Protein AF-A0AAD4ESF0-F1 (afdb_monomer_lite)

Structure (mmCIF, N/CA/C/O backbone):
data_AF-A0AAD4ESF0-F1
#
_entry.id   AF-A0AAD4ESF0-F1
#
loop_
_atom_site.group_PDB
_atom_site.id
_atom_site.type_symbol
_atom_site.label_atom_id
_atom_site.label_alt_id
_atom_site.label_comp_id
_atom_site.label_asym_id
_atom_site.label_entity_id
_atom_site.label_seq_id
_atom_site.pdbx_PDB_ins_code
_atom_site.Cartn_x
_atom_site.Cartn_y
_atom_site.Cartn_z
_atom_site.occupancy
_atom_site.B_iso_or_equiv
_atom_site.auth_seq_id
_atom_site.auth_comp_id
_atom_site.auth_asym_id
_atom_site.auth_atom_id
_atom_site.pdbx_PDB_model_num
ATOM 1 N N . MET A 1 1 ? 0.550 -9.140 3.419 1.00 84.38 1 MET A N 1
ATOM 2 C CA . MET A 1 1 ? -0.465 -8.413 2.627 1.00 84.38 1 MET A CA 1
ATOM 3 C C . MET A 1 1 ? -1.777 -9.150 2.789 1.00 84.38 1 MET A C 1
ATOM 5 O O . MET A 1 1 ? -1.740 -10.376 2.778 1.00 84.38 1 MET A O 1
ATOM 9 N N . SER A 1 2 ? -2.885 -8.437 2.965 1.00 90.00 2 SER A N 1
ATOM 10 C CA . SER A 1 2 ? -4.184 -9.029 3.293 1.00 90.00 2 SER A CA 1
ATOM 11 C C . SER A 1 2 ? -5.197 -8.819 2.170 1.00 90.00 2 SER A C 1
ATOM 13 O O . SER A 1 2 ? -5.472 -7.685 1.762 1.00 90.00 2 SER A O 1
ATOM 15 N N . ARG A 1 3 ? -5.773 -9.931 1.700 1.00 93.56 3 ARG A N 1
ATOM 16 C CA . ARG A 1 3 ? -6.837 -9.976 0.690 1.00 93.56 3 ARG A CA 1
ATOM 17 C C . ARG A 1 3 ? -8.184 -9.673 1.344 1.00 93.56 3 ARG A C 1
ATOM 19 O O . ARG A 1 3 ? -8.584 -10.379 2.260 1.00 93.56 3 ARG A O 1
ATOM 26 N N . TRP A 1 4 ? -8.904 -8.668 0.846 1.00 95.06 4 TRP A N 1
ATOM 27 C CA . 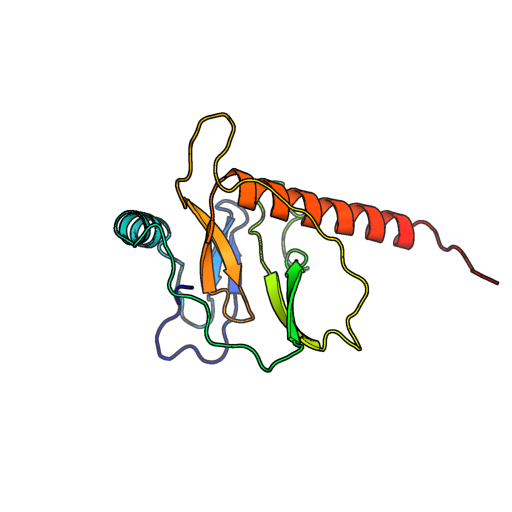TRP A 1 4 ? -10.246 -8.297 1.340 1.00 95.06 4 TRP A CA 1
ATOM 28 C C . TRP A 1 4 ? -11.386 -8.663 0.379 1.00 95.06 4 TRP A C 1
ATOM 30 O O . TRP A 1 4 ? -12.564 -8.521 0.703 1.00 95.06 4 TRP A O 1
ATOM 40 N N . HIS A 1 5 ? -11.055 -9.137 -0.820 1.00 94.75 5 HIS A N 1
ATOM 41 C CA . HIS A 1 5 ? -12.048 -9.597 -1.781 1.00 94.75 5 HIS A CA 1
ATOM 42 C C . HIS A 1 5 ? -12.633 -10.952 -1.377 1.00 94.75 5 HIS A C 1
ATOM 44 O O . HIS A 1 5 ? -11.967 -11.778 -0.754 1.00 94.75 5 HIS A O 1
ATOM 50 N N . LYS A 1 6 ? -13.876 -11.212 -1.795 1.00 94.50 6 LYS A N 1
ATOM 51 C CA . LYS A 1 6 ? -14.510 -12.526 -1.615 1.00 94.50 6 LYS A CA 1
ATOM 52 C C . LYS A 1 6 ? -13.752 -13.602 -2.419 1.00 94.50 6 LYS A C 1
ATOM 54 O O . LYS A 1 6 ? -13.292 -13.283 -3.517 1.00 94.50 6 LYS A O 1
ATOM 59 N N . PRO A 1 7 ? -13.710 -14.872 -1.965 1.00 91.50 7 PRO A N 1
ATOM 60 C CA . PRO A 1 7 ? -12.943 -15.944 -2.619 1.00 91.50 7 PRO A CA 1
ATOM 61 C C . PRO A 1 7 ? -13.237 -16.179 -4.113 1.00 91.50 7 PRO A C 1
ATOM 63 O O . PRO A 1 7 ? -12.391 -16.707 -4.821 1.00 91.50 7 PRO A O 1
ATOM 66 N N . GLY A 1 8 ? -14.412 -15.776 -4.614 1.00 90.75 8 GLY A N 1
ATOM 67 C CA . GLY A 1 8 ? -14.791 -15.900 -6.030 1.00 90.75 8 GLY A CA 1
ATOM 68 C C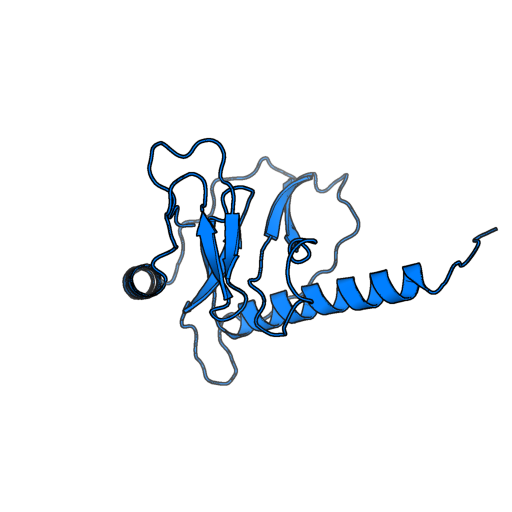 . GLY A 1 8 ? -14.474 -14.685 -6.916 1.00 90.75 8 GLY A C 1
ATOM 69 O O . GLY A 1 8 ? -14.870 -14.662 -8.078 1.00 90.75 8 GLY A O 1
ATOM 70 N N . CYS A 1 9 ? -13.823 -13.643 -6.395 1.00 93.25 9 CYS A N 1
ATOM 71 C CA . CYS A 1 9 ? -13.559 -12.414 -7.145 1.00 93.25 9 CYS A CA 1
ATOM 72 C C . CYS A 1 9 ? -12.279 -12.534 -7.988 1.00 93.25 9 CYS A C 1
ATOM 74 O O . CYS A 1 9 ? -11.202 -12.162 -7.529 1.00 93.25 9 CYS A O 1
ATOM 76 N N . ALA A 1 10 ? -12.401 -13.019 -9.225 1.00 90.12 10 ALA A N 1
ATOM 77 C CA . ALA A 1 10 ? -11.259 -13.181 -10.129 1.00 90.12 10 ALA A CA 1
ATOM 78 C C . ALA A 1 10 ? -10.824 -11.866 -10.801 1.00 90.12 10 ALA A C 1
ATOM 80 O O . ALA A 1 10 ? -9.631 -11.600 -10.895 1.00 90.12 10 ALA A O 1
ATOM 81 N N . THR A 1 11 ? -11.775 -11.028 -11.220 1.00 90.69 11 THR A N 1
ATOM 82 C CA . THR A 1 11 ? -11.522 -9.755 -11.917 1.00 90.69 11 THR A CA 1
ATOM 83 C C . THR A 1 11 ? -12.035 -8.591 -11.063 1.00 90.69 11 THR A C 1
ATOM 85 O O . THR A 1 11 ? -13.222 -8.256 -11.134 1.00 90.69 11 THR A O 1
ATOM 88 N N . PRO A 1 12 ? -11.197 -8.028 -10.178 1.00 89.81 12 PRO A N 1
ATOM 89 C CA . PRO A 1 12 ? -11.619 -6.967 -9.276 1.00 89.81 12 PRO A CA 1
ATOM 90 C C . PRO A 1 12 ? -11.900 -5.667 -10.048 1.00 89.81 12 PRO A C 1
ATOM 92 O O . PRO A 1 12 ? -11.073 -5.212 -10.829 1.00 89.81 12 PRO A O 1
ATOM 95 N N . ASP A 1 13 ? -13.057 -5.052 -9.796 1.00 91.56 13 ASP A N 1
ATOM 96 C CA . ASP A 1 13 ? -13.394 -3.705 -10.281 1.00 91.56 13 ASP A CA 1
ATOM 97 C C . ASP A 1 13 ? -13.403 -2.750 -9.086 1.00 91.56 13 ASP A C 1
ATOM 99 O O . ASP A 1 13 ? -14.394 -2.671 -8.354 1.00 91.56 13 ASP A O 1
ATOM 103 N N . ILE A 1 14 ? -12.257 -2.125 -8.814 1.00 90.75 14 ILE A N 1
ATOM 104 C CA . ILE A 1 14 ? -12.019 -1.363 -7.584 1.00 90.75 14 ILE A CA 1
ATOM 105 C C . ILE A 1 14 ? -12.274 0.118 -7.823 1.00 90.75 14 ILE A C 1
ATOM 107 O O . ILE A 1 14 ? -11.721 0.730 -8.736 1.00 90.75 14 ILE A O 1
ATOM 111 N N . VAL A 1 15 ? -13.082 0.707 -6.947 1.00 89.81 15 VAL A N 1
ATOM 112 C CA . VAL A 1 15 ? -13.406 2.132 -6.950 1.00 89.81 15 VAL A CA 1
ATOM 113 C C . VAL A 1 15 ? -13.173 2.741 -5.581 1.00 89.81 15 VAL A C 1
ATOM 115 O O . VAL A 1 15 ? -13.442 2.112 -4.562 1.00 89.81 15 VAL A O 1
ATOM 118 N N . VAL A 1 16 ? -12.683 3.977 -5.563 1.00 87.56 16 VAL A N 1
ATOM 119 C CA . VAL A 1 16 ? -12.435 4.733 -4.332 1.00 87.56 16 VAL A CA 1
ATOM 120 C C . VAL A 1 16 ? -13.590 5.696 -4.109 1.00 87.56 16 VAL A C 1
ATOM 122 O O . VAL A 1 16 ? -13.892 6.517 -4.977 1.00 87.56 16 VAL A O 1
ATOM 125 N N . ASP A 1 17 ? -14.237 5.596 -2.952 1.00 84.12 17 ASP A N 1
ATOM 126 C CA . ASP A 1 17 ? -15.232 6.575 -2.532 1.00 84.12 17 ASP A CA 1
ATOM 127 C C . ASP A 1 17 ? -14.538 7.907 -2.216 1.00 84.12 17 ASP A C 1
ATOM 129 O O . ASP A 1 17 ? -13.629 7.972 -1.394 1.00 84.12 17 ASP A O 1
ATOM 133 N N . THR A 1 18 ? -14.952 8.991 -2.869 1.00 76.00 18 THR A N 1
ATOM 134 C CA . THR A 1 18 ? -14.269 10.290 -2.757 1.00 76.00 18 THR A CA 1
ATOM 135 C C . THR A 1 18 ? -14.507 10.997 -1.424 1.00 76.00 18 THR A C 1
ATOM 137 O O . THR A 1 18 ? -13.764 11.916 -1.087 1.00 76.00 18 THR A O 1
ATOM 140 N N . SER A 1 19 ? -15.545 10.610 -0.681 1.00 80.75 19 SER A N 1
ATOM 141 C CA . SER A 1 19 ? -15.884 11.201 0.618 1.00 80.75 19 SER A CA 1
ATOM 142 C C . SER A 1 19 ? -15.167 10.506 1.774 1.00 80.75 19 SER A C 1
ATOM 144 O O . SER A 1 19 ? -14.731 11.167 2.711 1.00 80.75 19 SER A O 1
ATOM 146 N N . THR A 1 20 ? -14.997 9.187 1.686 1.00 82.00 20 THR A N 1
ATOM 147 C CA . THR A 1 20 ? -14.388 8.359 2.740 1.00 82.00 20 THR A CA 1
ATOM 148 C C . THR A 1 20 ? -12.978 7.883 2.402 1.00 82.00 20 THR A C 1
ATOM 150 O O . THR A 1 20 ? -12.311 7.311 3.261 1.00 82.00 20 THR A O 1
ATOM 153 N N . GLN A 1 21 ? -12.536 8.062 1.152 1.00 82.56 21 GLN A N 1
ATOM 154 C CA . GLN A 1 21 ? -11.267 7.555 0.608 1.00 82.56 21 GLN A CA 1
ATOM 155 C C . GLN A 1 21 ? -11.093 6.039 0.788 1.00 82.56 21 GLN A C 1
ATOM 157 O O . GLN A 1 21 ? -9.985 5.507 0.751 1.00 82.56 21 GLN A O 1
ATOM 162 N N . THR A 1 22 ? -12.201 5.320 0.975 1.00 87.44 22 THR A N 1
ATOM 163 C CA . THR A 1 22 ? -12.196 3.875 1.185 1.00 87.44 22 THR A CA 1
ATOM 164 C C . THR A 1 22 ? -12.428 3.173 -0.153 1.00 87.44 22 THR A C 1
ATOM 166 O O . THR A 1 22 ? -13.411 3.475 -0.841 1.00 87.44 22 THR A O 1
ATOM 169 N N . PRO A 1 23 ? -11.536 2.258 -0.573 1.00 91.38 23 PRO A N 1
ATOM 170 C CA . PRO A 1 23 ? -11.752 1.485 -1.782 1.00 91.38 23 PRO A CA 1
ATOM 171 C C . PRO A 1 23 ? -12.807 0.406 -1.557 1.00 91.38 23 PRO A C 1
ATOM 173 O O . PRO A 1 23 ? -12.894 -0.200 -0.495 1.00 91.38 23 PRO A O 1
ATOM 176 N N . SER A 1 24 ? -13.584 0.123 -2.590 1.00 92.81 24 SER A N 1
ATOM 177 C CA . SER A 1 24 ? -14.556 -0.965 -2.614 1.00 92.81 24 SER A CA 1
ATOM 178 C C . SER A 1 24 ? -14.524 -1.656 -3.968 1.00 92.81 24 SER A C 1
ATOM 180 O O . SER A 1 24 ? -14.132 -1.069 -4.976 1.00 92.81 24 SER A O 1
ATOM 182 N N . CYS A 1 25 ? -14.910 -2.927 -4.003 1.00 94.12 25 CYS A N 1
ATOM 183 C CA . CYS A 1 25 ? -14.969 -3.693 -5.241 1.00 94.12 25 CYS A CA 1
ATOM 184 C C . CYS A 1 25 ? -16.412 -3.752 -5.733 1.00 94.12 25 CYS A C 1
ATOM 186 O O . CYS A 1 25 ? -17.255 -4.339 -5.059 1.00 94.12 25 CYS A O 1
ATOM 188 N N . ARG A 1 26 ? -16.703 -3.236 -6.928 1.00 92.75 26 ARG A N 1
ATOM 189 C CA . ARG A 1 26 ? -18.031 -3.337 -7.558 1.00 92.75 26 ARG A CA 1
ATOM 190 C C . ARG A 1 26 ? -18.382 -4.767 -7.957 1.00 92.75 26 ARG A C 1
ATOM 192 O O . ARG A 1 26 ? -19.539 -5.155 -7.854 1.00 92.75 26 ARG A O 1
ATOM 199 N N . ALA A 1 27 ? -17.388 -5.564 -8.351 1.00 92.56 27 ALA A N 1
ATOM 200 C CA . ALA A 1 27 ? -17.604 -6.940 -8.798 1.00 92.56 27 ALA A CA 1
ATOM 201 C C . ALA A 1 27 ? -18.061 -7.876 -7.664 1.00 92.56 27 ALA A C 1
ATOM 203 O O . ALA A 1 27 ? -18.908 -8.738 -7.877 1.00 92.56 27 ALA A O 1
ATOM 204 N N . CYS A 1 28 ? -17.522 -7.718 -6.448 1.00 95.75 28 CYS A N 1
ATOM 205 C CA . CYS A 1 28 ? -17.869 -8.585 -5.312 1.00 95.75 28 CYS A CA 1
ATOM 206 C C . CYS A 1 28 ? -18.569 -7.866 -4.147 1.00 95.75 28 CYS A C 1
ATOM 208 O O . CYS A 1 28 ? -19.001 -8.525 -3.195 1.00 95.75 28 CYS A O 1
ATOM 210 N N . GLY A 1 29 ? -18.674 -6.537 -4.199 1.00 93.31 29 GLY A N 1
ATOM 211 C CA . GLY A 1 29 ? -19.270 -5.685 -3.166 1.00 93.31 29 GLY A CA 1
ATOM 212 C C . GLY A 1 29 ? -18.474 -5.616 -1.862 1.00 93.31 29 GLY A C 1
ATOM 213 O O . GLY A 1 29 ? -19.036 -5.259 -0.834 1.00 93.31 29 GLY A O 1
ATOM 214 N N . ALA A 1 30 ? -17.209 -6.043 -1.861 1.00 95.31 30 ALA A N 1
ATOM 215 C CA . ALA A 1 30 ? -16.393 -6.036 -0.649 1.00 95.31 30 ALA A CA 1
ATOM 216 C C . ALA A 1 30 ? -15.777 -4.648 -0.401 1.00 95.31 30 ALA A C 1
ATOM 218 O O . ALA A 1 30 ? -15.687 -3.826 -1.314 1.00 95.31 30 ALA A O 1
ATOM 219 N N . THR A 1 31 ? -15.327 -4.426 0.829 1.00 94.56 31 THR A N 1
ATOM 220 C CA . THR A 1 31 ? -14.535 -3.273 1.278 1.00 94.56 31 THR A CA 1
ATOM 221 C C . THR A 1 31 ? -13.496 -3.795 2.276 1.00 94.56 31 THR A C 1
ATOM 223 O O . THR A 1 31 ? -13.801 -4.759 2.987 1.00 94.56 31 THR A O 1
ATOM 226 N N . PRO A 1 32 ? -12.275 -3.240 2.341 1.00 93.69 32 PRO A N 1
ATOM 227 C CA . PRO A 1 32 ? -11.298 -3.656 3.334 1.00 93.69 32 PRO A CA 1
ATOM 228 C C . PRO A 1 32 ? -11.759 -3.267 4.741 1.00 93.69 32 PRO A C 1
ATOM 230 O O . PRO A 1 32 ? -12.110 -2.116 4.997 1.00 93.69 32 PRO A O 1
ATOM 233 N N . ASP A 1 33 ? -11.712 -4.220 5.670 1.00 94.12 33 ASP A N 1
ATOM 234 C CA . ASP A 1 33 ? -11.909 -3.956 7.095 1.00 94.12 33 ASP A CA 1
ATOM 235 C C . ASP A 1 33 ? -10.573 -3.560 7.734 1.00 94.12 33 ASP A C 1
ATOM 237 O O . ASP A 1 33 ? -9.845 -4.375 8.305 1.00 94.12 33 ASP A O 1
ATOM 241 N N . LEU A 1 34 ? -10.226 -2.281 7.592 1.00 91.81 34 LEU A N 1
ATOM 242 C CA . LEU A 1 34 ? -8.978 -1.746 8.132 1.00 91.81 34 LEU A CA 1
ATOM 243 C C . LEU A 1 34 ? -8.918 -1.852 9.659 1.00 91.81 34 LEU A C 1
ATOM 245 O O . LEU A 1 34 ? -7.841 -2.065 10.207 1.00 91.81 34 LEU A O 1
ATOM 249 N N . THR A 1 35 ? -10.050 -1.737 10.359 1.00 92.94 35 THR A N 1
ATOM 250 C CA . THR A 1 35 ? -10.082 -1.815 11.824 1.00 92.94 35 THR A CA 1
ATOM 251 C C . THR A 1 35 ? -9.666 -3.198 12.311 1.00 92.94 35 THR A C 1
ATOM 253 O O . THR A 1 35 ? -8.844 -3.298 13.226 1.00 92.94 35 THR A O 1
ATOM 256 N N . SER A 1 36 ? -10.189 -4.256 11.690 1.00 91.69 36 SER A N 1
ATOM 257 C CA . SER A 1 36 ? -9.794 -5.628 12.018 1.00 91.69 36 SER A CA 1
ATOM 258 C C . SER A 1 36 ? -8.337 -5.898 11.644 1.00 91.69 36 SER A C 1
ATOM 260 O O . SER A 1 36 ? -7.584 -6.396 12.478 1.00 91.69 36 SER A O 1
ATOM 262 N N . LEU A 1 37 ? -7.890 -5.458 10.461 1.00 90.69 37 LEU A N 1
ATOM 263 C CA . LEU A 1 37 ? -6.499 -5.632 10.021 1.00 90.69 37 LEU A CA 1
ATOM 264 C C . LEU A 1 37 ? -5.486 -4.946 10.951 1.00 90.69 37 LEU A C 1
ATOM 266 O O . LEU A 1 37 ? -4.446 -5.522 11.266 1.00 90.69 37 LEU A O 1
ATOM 270 N N . ILE A 1 38 ? -5.783 -3.729 11.416 1.00 91.06 38 ILE A N 1
ATOM 271 C CA . ILE A 1 38 ? -4.918 -2.997 12.357 1.00 91.06 38 ILE A CA 1
ATOM 272 C C . ILE A 1 38 ? -4.836 -3.738 13.692 1.00 91.06 38 ILE A C 1
ATOM 274 O O . ILE A 1 38 ? -3.752 -3.869 14.264 1.00 91.06 38 ILE A O 1
ATOM 278 N N . ARG A 1 39 ? -5.968 -4.259 14.177 1.00 90.31 39 ARG A N 1
ATOM 279 C CA . ARG A 1 39 ? -6.012 -5.040 15.416 1.00 90.31 39 ARG A CA 1
ATOM 280 C C . ARG A 1 39 ? -5.182 -6.314 15.301 1.00 90.31 39 ARG A C 1
ATOM 282 O O . ARG A 1 39 ? -4.398 -6.603 16.196 1.00 90.31 39 ARG A O 1
ATOM 289 N N . GLU A 1 40 ? -5.323 -7.053 14.207 1.00 87.06 40 GLU A N 1
ATOM 290 C CA . GLU A 1 40 ? -4.554 -8.276 13.955 1.00 87.06 40 GLU A CA 1
ATOM 291 C C . GLU A 1 40 ? -3.050 -7.993 13.865 1.00 87.06 40 GLU A C 1
ATOM 293 O O . GLU A 1 40 ? -2.242 -8.708 14.458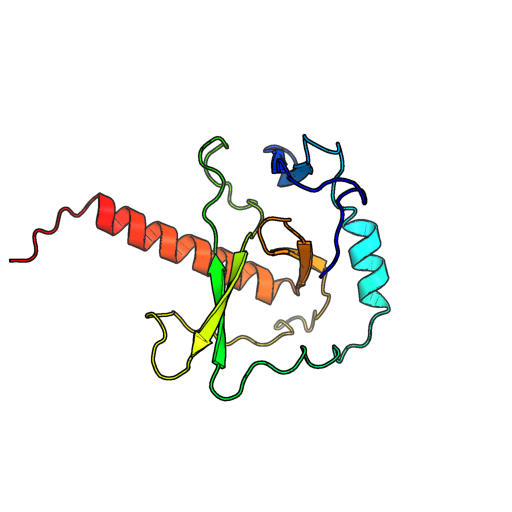 1.00 87.06 40 GLU A O 1
ATOM 298 N N . GLN A 1 41 ? -2.661 -6.907 13.193 1.00 82.62 41 GLN A N 1
ATOM 299 C CA . GLN A 1 41 ? -1.259 -6.520 13.044 1.00 82.62 41 GLN A CA 1
ATOM 300 C C . GLN A 1 41 ? -0.595 -6.141 14.374 1.00 82.62 41 GLN A C 1
ATOM 302 O O . GLN A 1 41 ? 0.603 -6.380 14.524 1.00 82.62 41 GLN A O 1
ATOM 307 N N . ALA A 1 42 ? -1.345 -5.597 15.337 1.00 78.12 42 ALA A N 1
ATOM 308 C CA . ALA A 1 42 ? -0.839 -5.303 16.681 1.00 78.12 42 ALA A CA 1
ATOM 309 C C . ALA A 1 42 ? -0.419 -6.568 17.454 1.00 78.12 42 ALA A C 1
ATOM 311 O O . ALA A 1 42 ? 0.388 -6.490 18.376 1.00 78.12 42 ALA A O 1
ATOM 312 N N . HIS A 1 43 ? -0.941 -7.735 17.066 1.00 73.69 43 HIS A N 1
ATOM 313 C CA . HIS A 1 43 ? -0.564 -9.031 17.632 1.00 73.69 43 HIS A CA 1
ATOM 314 C C . HIS A 1 43 ? 0.515 -9.759 16.818 1.00 73.69 43 HIS A C 1
ATOM 316 O O . HIS A 1 43 ? 1.004 -10.805 17.246 1.00 73.69 43 HIS A O 1
ATOM 322 N N . ALA A 1 44 ? 0.890 -9.235 15.650 1.00 71.94 44 ALA A N 1
ATOM 323 C CA . ALA A 1 44 ? 1.910 -9.837 14.808 1.00 71.94 44 ALA A CA 1
ATOM 324 C C . ALA A 1 44 ? 3.322 -9.535 15.334 1.00 71.94 44 ALA A C 1
ATOM 326 O O . ALA A 1 44 ? 3.576 -8.494 15.939 1.00 71.94 44 ALA A O 1
ATOM 327 N N . SER A 1 45 ? 4.260 -10.442 15.053 1.00 67.25 45 SER A N 1
ATOM 328 C CA . SER A 1 45 ? 5.670 -10.268 15.409 1.00 67.25 45 SER A CA 1
ATOM 329 C C . SER A 1 45 ? 6.224 -8.924 14.890 1.00 67.25 45 SER A C 1
ATOM 331 O O . SER A 1 45 ? 5.987 -8.566 13.726 1.00 67.25 45 SER A O 1
ATOM 333 N N . PRO A 1 46 ? 7.016 -8.189 15.701 1.00 64.69 46 PRO A N 1
ATOM 334 C CA . PRO A 1 46 ? 7.746 -7.009 15.238 1.00 64.69 46 PRO A CA 1
ATOM 335 C C . PRO A 1 46 ? 8.680 -7.340 14.070 1.00 64.69 46 PRO A C 1
ATOM 337 O O . PRO A 1 46 ? 8.857 -6.513 13.174 1.00 64.69 46 PRO A O 1
ATOM 340 N N . PHE A 1 47 ? 9.208 -8.570 14.063 1.00 62.25 47 PHE A N 1
ATOM 341 C CA . PHE A 1 47 ? 10.032 -9.138 13.004 1.00 62.25 47 PHE A CA 1
ATOM 342 C C . PHE A 1 47 ? 9.136 -9.872 11.999 1.00 62.25 47 PHE A C 1
ATOM 344 O O . PHE A 1 47 ? 8.669 -10.973 12.314 1.00 62.25 47 PHE A O 1
ATOM 351 N N . PRO A 1 48 ? 8.851 -9.284 10.823 1.00 62.53 48 PRO A N 1
ATOM 352 C CA . PRO A 1 48 ? 8.153 -10.002 9.768 1.00 62.53 48 PRO A CA 1
ATOM 353 C C . PRO A 1 48 ? 9.000 -11.192 9.310 1.00 62.53 48 PRO A C 1
ATOM 355 O O . PRO A 1 48 ? 10.232 -11.125 9.322 1.00 62.53 48 PRO A O 1
ATOM 358 N N . GLU A 1 49 ? 8.340 -12.270 8.887 1.00 63.28 49 GLU A N 1
ATOM 359 C CA . GLU A 1 49 ? 9.036 -13.342 8.179 1.00 63.28 49 GLU A CA 1
ATOM 360 C C . GLU A 1 49 ? 9.771 -12.741 6.973 1.00 63.28 49 GLU A C 1
ATOM 362 O O . GLU A 1 49 ? 9.216 -11.863 6.293 1.00 63.28 49 GLU A O 1
ATOM 367 N N . PRO A 1 50 ? 11.024 -13.157 6.714 1.00 60.09 50 PRO A N 1
ATOM 368 C CA . PRO A 1 50 ? 11.731 -12.694 5.537 1.00 60.09 50 PRO A CA 1
ATOM 369 C C . PRO A 1 50 ? 10.872 -13.010 4.305 1.00 60.09 50 PRO A C 1
ATOM 371 O O . PRO A 1 50 ? 10.314 -14.107 4.209 1.00 60.09 50 PRO A O 1
ATOM 374 N N . PRO A 1 51 ? 10.711 -12.050 3.376 1.00 66.00 51 PRO A N 1
ATOM 375 C CA . PRO A 1 51 ? 9.964 -12.311 2.159 1.00 66.00 51 PRO A CA 1
ATOM 376 C C . PRO A 1 51 ? 10.588 -13.515 1.441 1.00 66.00 51 PRO A C 1
ATOM 378 O O . PRO A 1 51 ? 11.805 -13.688 1.517 1.00 66.00 51 PRO A O 1
ATOM 381 N N . PRO A 1 52 ? 9.785 -14.329 0.732 1.00 72.25 52 PRO A N 1
ATOM 382 C CA . PRO A 1 52 ? 10.307 -15.477 0.004 1.00 72.25 52 PRO A CA 1
ATOM 383 C C . PRO A 1 52 ? 11.461 -15.050 -0.904 1.00 72.25 52 PRO A C 1
ATOM 385 O O . PRO A 1 52 ? 11.388 -13.990 -1.541 1.00 72.25 52 PRO A O 1
ATOM 388 N N . ASP A 1 53 ? 12.510 -15.876 -0.939 1.00 71.12 53 ASP A N 1
ATOM 389 C CA . ASP A 1 53 ? 13.749 -15.564 -1.642 1.00 71.12 53 ASP A CA 1
ATOM 390 C C . ASP A 1 53 ? 13.469 -15.205 -3.103 1.00 71.12 53 ASP A C 1
ATOM 392 O O . ASP A 1 53 ? 12.868 -15.963 -3.870 1.00 71.12 53 ASP A O 1
ATOM 396 N N . GLN A 1 54 ? 13.912 -14.011 -3.490 1.00 70.44 54 GLN A N 1
ATOM 397 C CA . GLN A 1 54 ? 13.928 -13.607 -4.888 1.00 70.44 54 GLN A CA 1
ATOM 398 C C . GLN A 1 54 ? 15.072 -14.336 -5.605 1.00 70.44 54 GLN A C 1
ATOM 400 O O . GLN A 1 54 ? 16.082 -14.667 -4.971 1.00 70.44 54 GLN A O 1
ATOM 405 N N . PRO A 1 55 ? 14.969 -14.571 -6.927 1.00 80.06 55 PRO A N 1
ATOM 406 C CA . PRO A 1 55 ? 16.091 -15.093 -7.692 1.00 80.06 55 PRO A CA 1
ATOM 407 C C . PRO A 1 55 ? 17.334 -14.235 -7.444 1.00 80.06 55 PRO A C 1
ATOM 409 O O . PRO A 1 55 ? 17.255 -13.005 -7.410 1.00 80.06 55 PRO A O 1
ATOM 412 N N . ARG A 1 56 ? 18.496 -14.874 -7.263 1.00 80.94 56 ARG A N 1
ATOM 413 C CA . ARG A 1 56 ? 19.747 -14.146 -7.012 1.00 80.94 56 ARG A CA 1
ATOM 414 C C . ARG A 1 56 ? 19.961 -13.073 -8.080 1.00 80.94 56 ARG A C 1
ATOM 416 O O . ARG A 1 56 ? 19.699 -13.294 -9.261 1.00 80.94 56 ARG A O 1
ATOM 423 N N . GLY A 1 57 ? 20.429 -11.909 -7.645 1.00 86.38 57 GLY A N 1
ATOM 424 C CA . GLY A 1 57 ? 20.659 -10.774 -8.531 1.00 86.38 57 GLY A CA 1
ATOM 425 C C . GLY A 1 57 ? 19.392 -10.052 -8.991 1.00 86.38 57 GLY A C 1
ATOM 426 O O . GLY A 1 57 ? 19.460 -9.359 -9.998 1.00 86.38 57 GLY A O 1
ATOM 427 N N . HIS A 1 58 ? 18.265 -10.205 -8.288 1.00 89.44 58 HIS A N 1
ATOM 428 C CA . HIS A 1 58 ? 17.034 -9.454 -8.541 1.00 89.44 58 HIS A CA 1
ATOM 429 C C . HIS A 1 58 ? 16.596 -8.662 -7.309 1.00 89.44 58 HIS A C 1
ATOM 431 O O . HIS A 1 58 ? 16.950 -8.998 -6.178 1.00 89.44 58 HIS A O 1
ATOM 437 N N . PHE A 1 59 ? 15.817 -7.611 -7.541 1.00 85.81 59 PHE A N 1
ATOM 438 C CA . PHE A 1 59 ? 15.189 -6.805 -6.502 1.00 85.81 59 PHE A CA 1
ATOM 439 C C . PHE A 1 59 ? 13.794 -6.354 -6.938 1.00 85.81 59 PHE A C 1
ATOM 441 O O . PHE A 1 59 ? 13.442 -6.430 -8.116 1.00 85.81 59 PHE A O 1
ATOM 448 N N . ARG A 1 60 ? 12.991 -5.890 -5.975 1.00 88.00 60 ARG A N 1
ATOM 449 C CA . ARG A 1 60 ? 11.650 -5.356 -6.229 1.00 88.00 60 ARG A CA 1
ATOM 450 C C . ARG A 1 60 ? 11.678 -3.838 -6.253 1.00 88.00 60 ARG A C 1
ATOM 452 O O . ARG A 1 60 ? 12.176 -3.224 -5.312 1.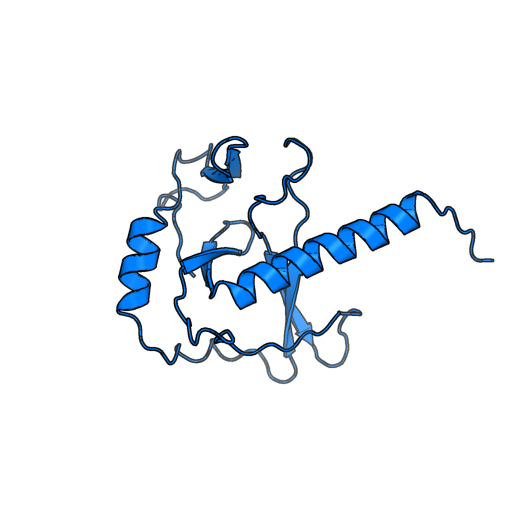00 88.00 60 ARG A O 1
ATOM 459 N N . LEU A 1 61 ? 11.084 -3.262 -7.288 1.00 89.94 61 LEU A N 1
ATOM 460 C CA . LEU A 1 61 ? 10.779 -1.842 -7.379 1.00 89.94 61 LEU A CA 1
ATOM 461 C C . LEU A 1 61 ? 9.291 -1.617 -7.126 1.00 89.94 61 LEU A C 1
ATOM 463 O O . LEU A 1 61 ? 8.447 -2.368 -7.617 1.00 89.94 61 LEU A O 1
ATOM 467 N N . ALA A 1 62 ? 8.988 -0.587 -6.338 1.00 89.50 62 ALA A N 1
ATOM 468 C CA . ALA A 1 62 ? 7.629 -0.135 -6.094 1.00 89.50 62 ALA A CA 1
ATOM 469 C C . ALA A 1 62 ? 7.253 0.949 -7.105 1.00 89.50 62 ALA A C 1
ATOM 471 O O . ALA A 1 62 ? 7.908 1.987 -7.184 1.00 89.50 62 ALA A O 1
ATOM 472 N N . TYR A 1 63 ? 6.176 0.715 -7.843 1.00 89.88 63 TYR A N 1
ATOM 473 C CA . TYR A 1 63 ? 5.609 1.658 -8.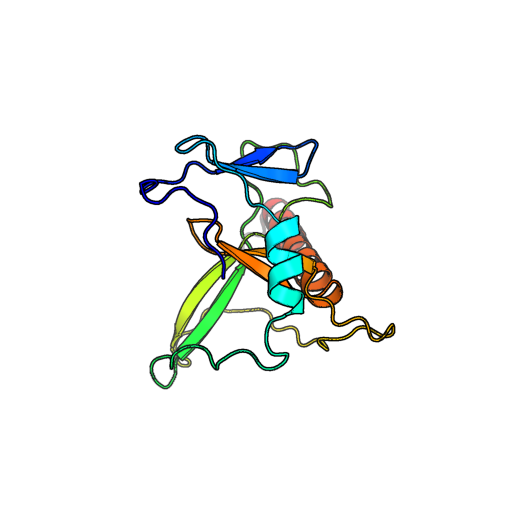796 1.00 89.88 63 TYR A CA 1
ATOM 474 C C . TYR A 1 63 ? 4.370 2.273 -8.179 1.00 89.88 63 TYR A C 1
ATOM 476 O O . TYR A 1 63 ? 3.363 1.594 -8.006 1.00 89.88 63 TYR A O 1
ATOM 484 N N . LEU A 1 64 ? 4.455 3.552 -7.824 1.00 87.62 64 LEU A N 1
ATOM 485 C CA . LEU A 1 64 ? 3.330 4.295 -7.269 1.00 87.62 64 LEU A CA 1
ATOM 486 C C . LEU A 1 64 ? 2.351 4.624 -8.398 1.00 87.62 64 LEU A C 1
ATOM 488 O O . LEU A 1 64 ? 2.697 5.311 -9.363 1.00 87.62 64 LEU A O 1
ATOM 492 N N . SER A 1 65 ? 1.128 4.116 -8.286 1.00 80.50 65 SER A N 1
ATOM 493 C CA . SER A 1 65 ? 0.089 4.359 -9.276 1.00 80.50 65 SER A CA 1
ATOM 494 C C . SER A 1 65 ? -0.497 5.756 -9.085 1.00 80.50 65 SER A C 1
ATOM 496 O O . SER A 1 65 ? -0.799 6.152 -7.955 1.00 80.50 65 SER A O 1
ATOM 498 N N . PRO A 1 66 ? -0.739 6.512 -10.170 1.00 67.56 66 PRO A N 1
ATOM 499 C CA . PRO A 1 66 ? -1.577 7.690 -10.069 1.00 67.56 66 PRO A CA 1
ATOM 500 C C . PRO A 1 66 ? -3.004 7.274 -9.660 1.00 67.56 66 PRO A C 1
ATOM 502 O O . PRO A 1 66 ? -3.434 6.155 -9.952 1.00 67.56 66 PRO A O 1
ATOM 505 N N . PRO A 1 67 ? -3.776 8.178 -9.039 1.00 58.53 67 PRO A N 1
ATOM 506 C CA . PRO A 1 67 ? -5.178 7.913 -8.746 1.00 58.53 67 PRO A CA 1
ATOM 507 C C . PRO A 1 67 ? -5.946 7.629 -10.042 1.00 58.53 67 PRO A C 1
ATOM 509 O O . PRO A 1 67 ? -5.594 8.183 -11.093 1.00 58.53 67 PRO A O 1
ATOM 512 N N . PRO A 1 68 ? -7.005 6.803 -9.989 1.00 55.06 68 PRO A N 1
ATOM 513 C CA . PRO A 1 68 ? -7.759 6.433 -11.175 1.00 55.06 68 PRO A CA 1
ATOM 514 C C . PRO A 1 68 ? -8.301 7.677 -11.908 1.00 55.06 68 PRO A C 1
ATOM 516 O O . PRO A 1 68 ? -8.826 8.593 -11.270 1.00 55.06 68 PRO A O 1
ATOM 519 N N . PRO A 1 69 ? -8.216 7.716 -13.253 1.00 48.72 69 PRO A N 1
ATOM 520 C CA . PRO A 1 69 ? -8.500 8.905 -14.068 1.00 48.72 69 PRO A CA 1
ATOM 521 C C . PRO A 1 69 ? -9.967 9.356 -14.039 1.00 48.72 69 PRO A C 1
ATOM 523 O O . PRO A 1 69 ? -10.266 10.484 -14.419 1.00 48.72 69 PRO A O 1
ATOM 526 N N . ASN A 1 70 ? -10.870 8.485 -13.580 1.00 52.56 70 ASN A N 1
ATOM 527 C CA . ASN A 1 70 ? -12.312 8.731 -13.515 1.00 52.56 70 ASN A CA 1
ATOM 528 C C . ASN A 1 70 ? -12.769 9.215 -12.126 1.00 52.56 70 ASN A C 1
ATOM 530 O O . ASN A 1 70 ? -13.968 9.305 -11.871 1.00 52.56 70 ASN A O 1
ATOM 534 N N . GLY A 1 71 ? -11.825 9.467 -11.217 1.00 52.25 71 GLY A N 1
ATOM 535 C CA . GLY A 1 71 ? -12.082 10.027 -9.896 1.00 52.25 71 GLY A CA 1
ATOM 536 C C . GLY A 1 71 ? -11.865 11.536 -9.860 1.00 52.25 71 GLY A C 1
ATOM 537 O O . GLY A 1 71 ? -11.186 12.114 -10.710 1.00 52.25 71 GLY A O 1
ATOM 538 N N . SER A 1 72 ? -12.433 12.171 -8.836 1.00 51.25 72 SER A N 1
ATOM 539 C CA . SER A 1 72 ? -12.092 13.533 -8.418 1.00 51.25 72 SER A CA 1
ATOM 540 C C . SER A 1 72 ? -10.568 13.742 -8.404 1.00 51.25 72 SER A C 1
ATOM 542 O O . SER A 1 72 ? -9.829 12.774 -8.195 1.00 51.25 72 SER A O 1
ATOM 544 N N . PRO A 1 73 ? -10.067 14.979 -8.614 1.00 56.03 73 PRO A N 1
ATOM 545 C CA . PRO A 1 73 ? -8.636 15.254 -8.515 1.00 56.03 73 PRO A CA 1
ATOM 546 C C . PRO A 1 73 ? -8.098 14.644 -7.219 1.00 56.03 73 PRO A C 1
ATOM 548 O O . PRO A 1 73 ? -8.798 14.765 -6.214 1.00 56.03 73 PRO A O 1
ATOM 551 N N . PRO A 1 74 ? -6.910 13.999 -7.230 1.00 56.25 74 PRO A N 1
ATOM 552 C CA . PRO A 1 74 ? -6.317 13.455 -6.018 1.00 56.25 74 PRO A CA 1
ATOM 553 C C . PRO A 1 74 ? -6.367 14.511 -4.940 1.00 56.25 74 PRO A C 1
ATOM 555 O O . PRO A 1 74 ? -5.672 15.530 -5.022 1.00 56.25 74 PRO A O 1
ATOM 558 N N . THR A 1 75 ? -7.252 14.269 -3.986 1.00 62.16 75 THR A N 1
ATOM 559 C CA . THR A 1 75 ? -7.204 14.941 -2.715 1.00 62.16 75 THR A CA 1
ATOM 560 C C . THR A 1 75 ? -5.928 14.489 -2.054 1.00 62.16 75 THR A C 1
ATOM 562 O O . THR A 1 75 ? -5.392 13.419 -2.355 1.00 62.16 75 THR A O 1
ATOM 565 N N . ASP A 1 76 ? -5.459 15.322 -1.146 1.00 64.94 76 ASP A N 1
ATOM 566 C CA . ASP A 1 76 ? -4.379 14.956 -0.262 1.00 64.94 76 ASP A CA 1
ATOM 567 C C . ASP A 1 76 ? -4.645 13.542 0.300 1.00 64.94 76 ASP A C 1
ATOM 569 O O . ASP A 1 76 ? -3.816 12.657 0.146 1.00 64.94 76 ASP A O 1
ATOM 573 N N . ASP A 1 77 ? -5.867 13.233 0.721 1.00 72.31 77 ASP A N 1
ATOM 574 C CA . ASP A 1 77 ? -6.203 11.944 1.341 1.00 72.31 77 ASP A CA 1
ATOM 575 C C . ASP A 1 77 ? -6.400 10.743 0.398 1.00 72.31 77 ASP A C 1
ATOM 577 O O . ASP A 1 77 ? -6.974 9.733 0.805 1.00 72.31 77 ASP A O 1
ATOM 581 N N . ALA A 1 78 ? -5.926 10.820 -0.849 1.00 79.25 78 ALA A N 1
ATOM 582 C CA . ALA A 1 78 ? -6.010 9.703 -1.785 1.00 79.25 78 ALA A CA 1
ATOM 583 C C . ALA A 1 78 ? -5.281 8.445 -1.258 1.00 79.25 78 ALA A C 1
ATOM 585 O O . ALA A 1 78 ? -4.175 8.548 -0.714 1.00 79.25 78 ALA A O 1
ATOM 586 N N . PRO A 1 79 ? -5.846 7.239 -1.461 1.00 87.31 79 PRO A N 1
ATOM 587 C CA . PRO A 1 79 ? -5.167 5.988 -1.154 1.00 87.31 79 PRO A CA 1
ATOM 588 C C . PRO A 1 79 ? -3.817 5.864 -1.860 1.00 87.31 79 PRO A C 1
ATOM 590 O O . PRO A 1 79 ? -3.716 6.074 -3.069 1.00 87.31 79 PRO A O 1
ATOM 593 N N . VAL A 1 80 ? -2.792 5.439 -1.120 1.00 89.38 80 VAL A N 1
ATOM 594 C CA . VAL A 1 80 ? -1.503 5.061 -1.709 1.00 89.38 80 VAL A CA 1
ATOM 595 C C . VAL A 1 80 ? -1.659 3.680 -2.340 1.00 89.38 80 VAL A C 1
ATOM 597 O O . VAL A 1 80 ? -1.816 2.686 -1.627 1.00 89.38 80 VAL A O 1
ATOM 600 N N . HIS A 1 81 ? -1.627 3.622 -3.671 1.00 90.56 81 HIS A N 1
ATOM 601 C CA . HIS A 1 81 ? -1.635 2.378 -4.438 1.00 90.56 81 HIS A CA 1
ATOM 602 C C . HIS A 1 81 ? -0.298 2.185 -5.146 1.00 90.56 81 HIS A C 1
ATOM 604 O O . HIS A 1 81 ? 0.240 3.127 -5.727 1.00 90.56 81 HIS A O 1
ATOM 610 N N . LEU A 1 82 ? 0.237 0.967 -5.098 1.00 91.56 82 LEU A N 1
ATOM 611 C CA . LEU A 1 82 ? 1.461 0.613 -5.800 1.00 91.56 82 LEU A CA 1
ATOM 612 C C . LEU A 1 82 ? 1.422 -0.794 -6.384 1.00 91.56 82 LEU A C 1
ATOM 614 O O . LEU A 1 82 ? 0.699 -1.672 -5.913 1.00 91.56 82 LEU A O 1
ATOM 618 N N . THR A 1 83 ? 2.258 -1.039 -7.382 1.00 91.31 83 THR A N 1
ATOM 619 C CA . THR A 1 83 ? 2.603 -2.384 -7.849 1.00 91.31 83 THR A CA 1
ATOM 620 C C . THR A 1 83 ? 4.062 -2.682 -7.516 1.00 91.31 83 THR A C 1
ATOM 622 O O . THR A 1 83 ? 4.889 -1.778 -7.398 1.00 91.31 83 THR A O 1
ATOM 625 N N . LEU A 1 84 ? 4.377 -3.957 -7.284 1.00 90.19 84 LEU A N 1
ATOM 626 C CA . LEU A 1 84 ? 5.743 -4.415 -7.046 1.00 90.19 84 LEU A CA 1
ATOM 627 C C . LEU A 1 84 ? 6.193 -5.219 -8.257 1.00 90.19 84 LEU A C 1
ATOM 629 O O . LEU A 1 84 ? 5.612 -6.262 -8.551 1.00 90.19 84 LEU A O 1
ATOM 633 N N . GLU A 1 85 ? 7.243 -4.760 -8.918 1.00 89.50 85 GLU A N 1
ATOM 634 C CA . GLU A 1 85 ? 7.817 -5.428 -10.083 1.00 89.50 85 GLU A CA 1
ATOM 635 C C . GLU A 1 85 ? 9.245 -5.876 -9.781 1.00 89.50 85 GLU A C 1
ATOM 637 O O . GLU A 1 85 ? 9.967 -5.222 -9.028 1.00 89.50 85 GLU A O 1
ATOM 642 N N . VAL A 1 86 ? 9.649 -7.017 -10.338 1.00 89.56 86 VAL A N 1
ATOM 643 C CA . VAL A 1 86 ? 10.963 -7.619 -10.088 1.00 89.56 86 VAL A CA 1
ATOM 644 C C . VAL A 1 86 ? 11.888 -7.320 -11.259 1.00 89.56 86 VAL A C 1
ATOM 646 O O . VAL A 1 86 ? 11.567 -7.655 -12.396 1.00 89.56 86 VAL A O 1
ATOM 649 N N . TYR A 1 87 ? 13.059 -6.759 -10.964 1.00 89.31 87 TYR A N 1
ATOM 650 C CA . TYR A 1 87 ? 14.079 -6.436 -11.957 1.00 89.31 87 TYR A CA 1
ATOM 651 C C . TYR A 1 87 ? 15.413 -7.105 -11.625 1.00 89.31 87 TYR A C 1
ATOM 653 O O . TYR A 1 87 ? 15.772 -7.208 -10.448 1.00 89.31 87 TYR A O 1
ATOM 661 N N . PRO A 1 88 ? 16.179 -7.547 -12.638 1.00 90.88 88 PRO A N 1
ATOM 662 C CA . PRO A 1 88 ? 17.568 -7.935 -12.442 1.00 90.88 88 PRO A CA 1
ATOM 663 C C . PRO A 1 88 ? 18.422 -6.701 -12.109 1.00 90.88 88 PRO A C 1
ATOM 665 O O . PRO A 1 88 ? 18.225 -5.622 -12.666 1.00 90.88 88 PRO A O 1
ATOM 668 N N . LEU A 1 89 ? 19.436 -6.869 -11.256 1.00 86.75 89 LEU A N 1
ATOM 669 C CA . LEU A 1 89 ? 20.390 -5.812 -10.887 1.00 86.75 89 LEU A CA 1
ATOM 670 C C . LEU A 1 89 ? 21.131 -5.231 -12.100 1.00 86.75 89 LEU A C 1
ATOM 672 O O . LEU A 1 89 ? 21.531 -4.073 -12.084 1.00 86.75 89 LEU A O 1
ATOM 676 N N . THR A 1 90 ? 21.320 -6.032 -13.149 1.00 89.44 90 THR A N 1
ATOM 677 C CA . THR A 1 90 ? 22.061 -5.652 -14.359 1.00 89.44 90 THR A CA 1
ATOM 678 C C . THR A 1 90 ? 21.237 -4.855 -15.367 1.00 89.44 90 THR A C 1
ATOM 680 O O . THR A 1 90 ? 21.812 -4.283 -16.288 1.00 89.44 90 THR A O 1
ATOM 683 N N . ASN A 1 91 ? 19.909 -4.839 -15.234 1.00 87.00 91 ASN A N 1
ATOM 684 C CA . ASN A 1 91 ? 19.008 -4.189 -16.182 1.00 87.00 91 ASN A CA 1
ATOM 685 C C . ASN A 1 91 ? 17.771 -3.666 -15.445 1.00 87.00 91 ASN A C 1
ATOM 687 O O . ASN A 1 91 ? 16.658 -4.162 -15.629 1.00 87.00 91 ASN A O 1
ATOM 691 N N . CYS A 1 92 ? 17.999 -2.698 -14.559 1.00 83.69 92 CYS A N 1
ATOM 692 C CA . CYS A 1 92 ? 16.938 -2.020 -13.835 1.00 83.69 92 CYS A CA 1
ATOM 693 C C . CYS A 1 92 ? 16.663 -0.630 -14.423 1.00 83.69 92 CYS A C 1
ATOM 695 O O . CYS A 1 92 ? 17.589 0.037 -14.895 1.00 83.69 92 CYS A O 1
ATOM 697 N N . PRO A 1 93 ? 15.394 -0.188 -14.424 1.00 87.06 93 PRO A N 1
ATOM 698 C CA . PRO A 1 93 ? 15.046 1.159 -14.851 1.00 87.06 93 PRO A CA 1
ATOM 699 C C . PRO A 1 93 ? 15.618 2.191 -13.876 1.00 87.06 93 PRO A C 1
ATOM 701 O O . PRO A 1 93 ? 15.974 1.861 -12.749 1.00 87.06 93 PRO A O 1
ATOM 704 N N . ALA A 1 94 ? 15.669 3.457 -14.290 1.00 85.88 94 ALA A N 1
ATOM 705 C CA . ALA A 1 94 ? 15.968 4.540 -13.360 1.00 85.88 94 ALA A CA 1
ATOM 706 C C . ALA A 1 94 ? 14.901 4.585 -12.253 1.00 85.88 94 ALA A C 1
ATOM 708 O O . ALA A 1 94 ? 13.703 4.521 -12.537 1.00 85.88 94 ALA A O 1
ATOM 709 N N . TYR A 1 95 ? 15.339 4.698 -11.001 1.00 83.81 95 TYR A N 1
ATOM 710 C CA . TYR A 1 95 ? 14.471 4.754 -9.831 1.00 83.81 95 TYR A CA 1
ATOM 711 C C . TYR A 1 95 ? 14.969 5.809 -8.845 1.00 83.81 95 TYR A C 1
ATOM 713 O O . TYR A 1 95 ? 16.157 6.132 -8.796 1.00 83.81 95 TYR A O 1
ATOM 721 N N . GLU A 1 96 ? 14.052 6.329 -8.036 1.00 83.94 96 GLU A N 1
ATOM 722 C CA . GLU A 1 96 ? 14.394 7.142 -6.875 1.00 83.94 96 GLU A CA 1
ATOM 723 C C . GLU A 1 96 ? 14.542 6.240 -5.648 1.00 83.94 96 GLU A C 1
ATOM 725 O O . GLU A 1 96 ? 13.804 5.268 -5.477 1.00 83.94 96 GLU A O 1
ATOM 730 N N . THR A 1 97 ? 15.509 6.554 -4.788 1.00 78.56 97 THR A N 1
ATOM 731 C CA . THR A 1 97 ? 15.721 5.843 -3.526 1.00 78.56 97 THR A CA 1
ATOM 732 C C . THR A 1 97 ? 15.565 6.799 -2.361 1.00 78.56 97 THR A C 1
ATOM 734 O O . THR A 1 97 ? 16.103 7.904 -2.361 1.00 78.56 97 THR A O 1
ATOM 737 N N . VAL A 1 98 ? 14.849 6.343 -1.343 1.00 75.19 98 VAL A N 1
ATOM 738 C CA . VAL A 1 98 ? 14.593 7.077 -0.109 1.00 75.19 98 VAL A CA 1
ATOM 739 C C . VAL A 1 98 ? 14.714 6.095 1.047 1.00 75.19 98 VAL A C 1
ATOM 741 O O . VAL A 1 98 ? 14.050 5.060 1.072 1.00 75.19 98 VAL A O 1
ATOM 744 N N . SER A 1 99 ? 15.601 6.393 1.993 1.00 72.44 99 SER A N 1
ATOM 745 C CA . SER A 1 99 ? 15.721 5.651 3.245 1.00 72.44 99 SER A CA 1
ATOM 746 C C . SER A 1 99 ? 15.117 6.480 4.369 1.00 72.44 99 SER A C 1
ATOM 748 O O . SER A 1 99 ? 15.313 7.691 4.447 1.00 72.44 99 SER A O 1
ATOM 750 N N . TYR A 1 100 ? 14.349 5.833 5.235 1.00 69.06 100 TYR A N 1
ATOM 751 C CA . TYR A 1 100 ? 13.728 6.478 6.384 1.00 69.06 100 TYR A CA 1
ATOM 752 C C . TYR A 1 100 ? 13.651 5.480 7.540 1.00 69.06 100 TYR A C 1
ATOM 754 O O . TYR A 1 100 ? 13.627 4.262 7.335 1.00 69.06 100 TYR A O 1
ATOM 762 N N . CYS A 1 101 ? 13.634 5.996 8.765 1.00 65.94 101 CYS A N 1
ATOM 763 C CA . CYS A 1 101 ? 13.507 5.173 9.958 1.00 65.94 101 CYS A CA 1
ATOM 764 C C . CYS A 1 101 ? 12.037 4.788 10.179 1.00 65.94 101 CYS A C 1
ATOM 766 O O . CYS A 1 101 ? 11.139 5.622 10.126 1.00 65.94 101 CYS A O 1
ATOM 768 N N . TRP A 1 102 ? 11.813 3.500 10.434 1.00 64.81 102 TRP A N 1
ATOM 769 C CA . TRP A 1 102 ? 10.534 2.877 10.782 1.00 64.81 102 TRP A CA 1
ATOM 770 C C . TRP A 1 102 ? 9.712 3.600 11.867 1.00 64.81 102 TRP A C 1
ATOM 772 O O . TRP A 1 102 ? 8.496 3.716 11.707 1.00 64.81 102 TRP A O 1
ATOM 782 N N . ALA A 1 103 ? 10.364 4.111 12.915 1.00 65.56 103 ALA A N 1
ATOM 783 C CA . ALA A 1 103 ? 9.754 4.892 13.987 1.00 65.56 103 ALA A CA 1
ATOM 784 C C . ALA A 1 103 ? 10.056 6.386 13.808 1.00 65.56 103 ALA A C 1
ATOM 786 O O . ALA A 1 103 ? 11.166 6.762 13.422 1.00 65.56 103 ALA A O 1
ATOM 787 N N . GLY A 1 104 ? 9.053 7.225 14.068 1.00 65.19 104 GLY A N 1
ATOM 788 C CA . GLY A 1 104 ? 9.215 8.682 14.065 1.00 65.19 104 GLY A CA 1
ATOM 789 C C . GLY A 1 104 ? 9.981 9.198 15.268 1.00 65.19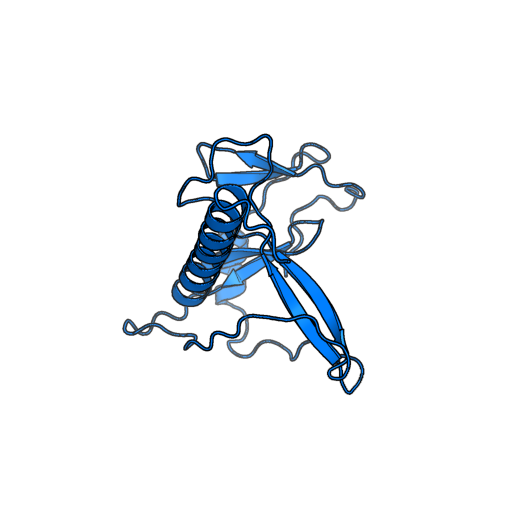 104 GLY A C 1
ATOM 790 O O . GLY A 1 104 ? 10.318 8.436 16.170 1.00 65.19 104 GLY A O 1
ATOM 791 N N . GLU A 1 105 ? 10.186 10.514 15.307 1.00 69.81 105 GLU A N 1
ATOM 792 C CA . GLU A 1 105 ? 10.728 11.215 16.482 1.00 69.81 105 GLU A CA 1
ATOM 793 C C . GLU A 1 105 ? 9.893 10.934 17.744 1.00 69.81 105 GLU A C 1
ATOM 795 O O . GLU A 1 105 ? 10.432 10.824 18.842 1.00 69.81 105 GLU A O 1
ATOM 800 N N . ASP A 1 106 ? 8.593 10.701 17.553 1.00 75.06 106 ASP A N 1
ATOM 801 C CA . ASP A 1 106 ? 7.621 10.377 18.599 1.00 75.06 106 ASP A CA 1
ATOM 802 C C . ASP A 1 106 ? 7.735 8.923 19.109 1.00 75.06 106 ASP A C 1
ATOM 804 O O . ASP A 1 106 ? 7.021 8.530 20.030 1.00 75.06 106 ASP A O 1
ATOM 808 N N . GLY A 1 107 ? 8.586 8.095 18.488 1.00 71.69 107 GLY A N 1
ATOM 809 C CA . GLY A 1 107 ? 8.740 6.670 18.799 1.00 71.69 107 GLY A CA 1
ATOM 810 C C . GLY A 1 107 ? 7.571 5.782 18.357 1.00 71.69 107 GLY A C 1
ATOM 811 O O . GLY A 1 107 ? 7.592 4.586 18.630 1.00 71.69 107 GLY A O 1
ATOM 812 N N . ASP A 1 108 ? 6.567 6.341 17.674 1.00 78.50 108 ASP A N 1
ATOM 813 C CA . ASP A 1 108 ? 5.404 5.602 17.175 1.00 78.50 108 ASP A CA 1
ATOM 814 C C . ASP A 1 108 ? 5.783 4.721 15.972 1.00 78.50 108 ASP A C 1
ATOM 816 O O . ASP A 1 108 ? 6.070 5.211 14.872 1.00 78.50 108 ASP A O 1
ATOM 820 N N . ASP A 1 109 ? 5.785 3.407 16.193 1.00 78.62 109 ASP A N 1
ATOM 821 C CA . ASP A 1 109 ? 6.007 2.364 15.193 1.00 78.62 109 ASP A CA 1
ATOM 822 C C . ASP A 1 109 ? 4.713 1.612 14.821 1.00 78.62 109 ASP A C 1
ATOM 824 O O . ASP A 1 109 ? 4.753 0.573 14.147 1.00 78.62 109 ASP A O 1
ATOM 828 N N . THR A 1 110 ? 3.545 2.146 15.206 1.00 83.25 110 THR A N 1
ATOM 829 C CA . THR A 1 110 ? 2.259 1.500 14.941 1.00 83.25 110 THR A CA 1
ATOM 830 C C . THR A 1 110 ? 1.992 1.397 13.442 1.00 83.25 110 THR A C 1
ATOM 832 O O . THR A 1 110 ? 1.949 2.375 12.692 1.00 83.25 110 THR A O 1
ATOM 835 N N . ARG A 1 111 ? 1.762 0.168 12.973 1.00 84.19 111 ARG A N 1
ATOM 836 C CA . ARG A 1 111 ? 1.423 -0.125 11.575 1.00 84.19 111 ARG A CA 1
ATOM 837 C C . ARG A 1 111 ? -0.075 0.071 11.358 1.00 84.19 111 ARG A C 1
ATOM 839 O O . ARG A 1 111 ? -0.840 -0.889 11.364 1.00 84.19 111 ARG A O 1
ATOM 846 N N . CYS A 1 112 ? -0.498 1.323 11.214 1.00 87.81 112 CYS A N 1
ATOM 847 C CA . CYS A 1 112 ? -1.912 1.702 11.137 1.00 87.81 112 CYS A CA 1
ATOM 848 C C . CYS A 1 112 ? -2.343 2.290 9.786 1.00 87.81 112 CYS A C 1
ATOM 850 O O . CYS A 1 112 ? -3.534 2.519 9.570 1.00 87.81 112 CYS A O 1
ATOM 852 N N . ARG A 1 113 ? -1.405 2.554 8.868 1.00 90.88 113 ARG A N 1
ATOM 853 C CA . ARG A 1 113 ? -1.703 3.216 7.593 1.00 90.88 113 ARG A CA 1
ATOM 854 C C . ARG A 1 113 ? -1.741 2.225 6.428 1.00 90.88 113 ARG A C 1
ATOM 856 O O . ARG A 1 113 ? -0.759 1.512 6.231 1.00 90.88 113 ARG A O 1
ATOM 863 N N . PRO A 1 114 ? -2.833 2.173 5.643 1.00 92.38 114 PRO A N 1
ATOM 864 C CA . PRO A 1 114 ? -2.950 1.235 4.537 1.00 92.38 114 PRO A CA 1
ATOM 865 C C . PRO A 1 114 ? -2.177 1.707 3.301 1.00 92.38 114 PRO A C 1
ATOM 867 O O . PRO A 1 114 ? -2.326 2.841 2.841 1.00 92.38 114 PRO A O 1
ATOM 870 N N . VAL A 1 115 ? -1.406 0.789 2.733 1.00 92.06 115 VAL A N 1
ATOM 871 C CA . VAL A 1 115 ? -0.868 0.841 1.374 1.00 92.06 115 VAL A CA 1
ATOM 872 C C . VAL A 1 115 ? -1.518 -0.289 0.585 1.00 92.06 115 VAL A C 1
ATOM 874 O O . VAL A 1 115 ? -1.520 -1.438 1.031 1.00 92.06 115 VAL A O 1
ATOM 877 N N . TYR A 1 116 ? -2.090 0.036 -0.569 1.00 93.06 116 TYR A N 1
ATOM 878 C CA . TYR A 1 116 ? -2.762 -0.923 -1.438 1.00 93.06 116 TYR A CA 1
ATOM 879 C C . TYR A 1 116 ? -1.787 -1.435 -2.495 1.00 93.06 116 TYR A C 1
ATOM 881 O O . TYR A 1 116 ? -1.161 -0.641 -3.193 1.00 93.06 116 TYR A O 1
ATOM 889 N N . VAL A 1 117 ? -1.655 -2.754 -2.622 1.00 92.88 117 VAL A N 1
ATOM 890 C CA . VAL A 1 117 ? -0.631 -3.386 -3.461 1.00 92.88 117 VAL A CA 1
ATOM 891 C C . VAL A 1 117 ? -1.257 -4.257 -4.549 1.00 92.88 117 VAL A C 1
ATOM 893 O O . VAL A 1 117 ? -2.131 -5.081 -4.278 1.00 92.88 117 VAL A O 1
ATOM 896 N N . GLY A 1 118 ? -0.773 -4.105 -5.782 1.00 91.62 118 GLY A N 1
ATOM 897 C CA . GLY A 1 118 ? -1.123 -4.963 -6.917 1.00 91.62 118 GLY A CA 1
ATOM 898 C C . GLY A 1 118 ? -2.506 -4.689 -7.515 1.00 91.62 118 GLY A C 1
ATOM 899 O O . GLY A 1 118 ? -3.251 -3.824 -7.056 1.00 91.62 118 GLY A O 1
ATOM 900 N N . GLU A 1 119 ? -2.869 -5.456 -8.544 1.00 90.69 119 GLU A N 1
ATOM 901 C CA . GLU A 1 119 ? -4.162 -5.357 -9.260 1.00 90.69 119 GLU A CA 1
ATOM 902 C C . GLU A 1 119 ? -5.369 -5.546 -8.339 1.00 90.69 119 GLU A C 1
ATOM 904 O O . GLU A 1 119 ? -6.440 -4.974 -8.503 1.00 90.69 119 GLU A O 1
ATOM 909 N N . TYR A 1 120 ? -5.145 -6.355 -7.323 1.00 92.75 120 TYR A N 1
ATOM 910 C CA . TYR A 1 120 ? -6.105 -6.783 -6.340 1.00 92.75 120 TYR A CA 1
ATOM 911 C C . TYR A 1 120 ? -6.256 -5.778 -5.185 1.00 92.75 120 TYR A C 1
ATOM 913 O O . TYR A 1 120 ? -7.176 -5.934 -4.386 1.00 92.75 120 TYR A O 1
ATOM 921 N N . TRP A 1 121 ? -5.388 -4.763 -5.083 1.00 93.50 121 TRP A N 1
ATOM 922 C CA . TRP A 1 121 ? -5.322 -3.805 -3.969 1.00 93.50 121 TRP A CA 1
ATOM 923 C C . TRP A 1 121 ? -5.261 -4.509 -2.610 1.00 93.50 121 TRP A C 1
ATOM 925 O O . TRP A 1 121 ? -6.043 -4.226 -1.701 1.00 93.50 121 TRP A O 1
ATOM 935 N N . ASP A 1 122 ? -4.359 -5.481 -2.478 1.00 93.81 122 ASP A N 1
ATOM 936 C CA . ASP A 1 122 ? -4.072 -6.098 -1.187 1.00 93.81 122 ASP A CA 1
ATOM 937 C C . ASP A 1 122 ? -3.615 -5.057 -0.173 1.00 93.81 122 ASP A C 1
ATOM 939 O O . ASP A 1 122 ? -2.851 -4.155 -0.506 1.00 93.81 122 ASP A O 1
ATOM 943 N N . VAL A 1 123 ? -4.055 -5.191 1.076 1.00 93.31 123 VAL A N 1
ATOM 944 C CA . VAL A 1 123 ? -3.707 -4.221 2.117 1.00 93.31 123 VAL A CA 1
ATOM 945 C C . VAL A 1 123 ? -2.385 -4.612 2.764 1.00 93.31 123 VAL A C 1
ATOM 947 O O . VAL A 1 123 ? -2.213 -5.732 3.255 1.00 93.31 123 VAL A O 1
ATOM 950 N N . MET A 1 124 ? -1.446 -3.675 2.799 1.00 91.38 124 MET A N 1
ATOM 951 C CA . MET A 1 124 ? -0.262 -3.727 3.646 1.00 91.38 124 MET A CA 1
ATOM 952 C C . MET A 1 124 ? -0.306 -2.555 4.623 1.00 91.38 124 MET A C 1
ATOM 954 O O . MET A 1 124 ? -0.491 -1.413 4.211 1.00 91.38 124 MET A O 1
ATOM 958 N N . LEU A 1 125 ? -0.155 -2.833 5.917 1.00 90.31 125 LEU A N 1
ATOM 959 C CA . LEU A 1 125 ? -0.141 -1.792 6.937 1.00 90.31 125 LEU A CA 1
ATOM 960 C C . LEU A 1 125 ? 1.285 -1.308 7.195 1.00 90.31 125 LEU A C 1
ATOM 962 O O . LEU A 1 125 ? 2.192 -2.099 7.452 1.00 90.31 125 LEU A O 1
ATOM 966 N N . HIS A 1 126 ? 1.449 0.006 7.158 1.00 87.50 126 HIS A N 1
ATOM 967 C CA . HIS A 1 126 ? 2.701 0.715 7.370 1.00 87.50 126 HIS A CA 1
ATOM 968 C C . HIS A 1 126 ? 2.579 1.722 8.513 1.00 87.50 126 HIS A C 1
ATOM 970 O O . HIS A 1 126 ? 1.473 2.073 8.939 1.00 87.50 126 HIS A O 1
ATOM 976 N N . THR A 1 127 ? 3.723 2.185 9.021 1.00 87.25 127 THR A N 1
ATOM 977 C CA . THR A 1 127 ? 3.741 3.274 10.002 1.00 87.25 127 THR A CA 1
ATOM 978 C C . THR A 1 127 ? 3.368 4.590 9.337 1.00 87.25 127 THR A C 1
ATOM 980 O O . THR A 1 127 ? 3.408 4.728 8.108 1.00 87.25 127 THR A O 1
ATOM 983 N N . ARG A 1 128 ? 2.988 5.576 10.150 1.00 86.19 128 ARG A N 1
ATOM 984 C CA . ARG A 1 128 ? 2.614 6.899 9.648 1.00 86.19 128 ARG A CA 1
ATOM 985 C C . ARG A 1 128 ? 3.714 7.513 8.784 1.00 86.19 128 ARG A C 1
ATOM 987 O O . ARG A 1 128 ? 3.424 7.978 7.690 1.00 86.19 128 ARG A O 1
ATOM 994 N N . ASN A 1 129 ? 4.966 7.438 9.220 1.00 83.38 129 ASN A N 1
ATOM 995 C CA . ASN A 1 129 ? 6.075 8.087 8.519 1.00 83.38 129 ASN A CA 1
ATOM 996 C C . ASN A 1 129 ? 6.414 7.395 7.199 1.00 83.38 129 ASN A C 1
ATOM 998 O O . ASN A 1 129 ? 6.630 8.078 6.199 1.00 83.38 129 ASN A O 1
ATOM 1002 N N . CYS A 1 130 ? 6.377 6.052 7.170 1.00 84.88 130 CYS A N 1
ATOM 1003 C CA . CYS A 1 130 ? 6.462 5.289 5.922 1.00 84.88 130 CYS A CA 1
ATOM 1004 C C . CYS A 1 130 ? 5.441 5.804 4.902 1.00 84.88 130 CYS A C 1
ATOM 1006 O O . CYS A 1 130 ? 5.739 5.989 3.725 1.00 84.88 130 CYS A O 1
ATOM 1008 N N . TRP A 1 131 ? 4.207 5.978 5.373 1.00 87.31 131 TRP A N 1
ATOM 1009 C CA . TRP A 1 131 ? 3.059 6.265 4.536 1.00 87.31 131 TRP A CA 1
ATOM 1010 C C . TRP A 1 131 ? 3.074 7.701 4.005 1.00 87.31 131 TRP A C 1
ATOM 1012 O O . TRP A 1 131 ? 2.870 7.908 2.810 1.00 87.31 131 TRP A O 1
ATOM 1022 N N . GLU A 1 132 ? 3.397 8.676 4.858 1.00 85.56 132 GLU A N 1
ATOM 1023 C CA . GLU A 1 132 ? 3.578 10.081 4.461 1.00 85.56 132 GLU A CA 1
ATOM 1024 C C . GLU A 1 132 ? 4.701 10.227 3.425 1.00 85.56 132 GLU A C 1
ATOM 1026 O O . GLU A 1 132 ? 4.544 10.934 2.427 1.00 85.56 132 GLU A O 1
ATOM 1031 N N . MET A 1 133 ? 5.810 9.498 3.603 1.00 85.88 133 MET A N 1
ATOM 1032 C CA . MET A 1 133 ? 6.898 9.478 2.626 1.00 85.88 133 MET A CA 1
ATOM 1033 C C . MET A 1 133 ? 6.403 8.984 1.260 1.00 85.88 133 MET A C 1
ATOM 1035 O O . MET A 1 133 ? 6.541 9.709 0.273 1.00 85.88 133 MET A O 1
ATOM 1039 N N . LEU A 1 134 ? 5.753 7.815 1.192 1.00 86.62 134 LEU A N 1
ATOM 1040 C CA . LEU A 1 134 ? 5.247 7.259 -0.074 1.00 86.62 134 LEU A CA 1
ATOM 1041 C C . LEU A 1 134 ? 4.280 8.221 -0.780 1.00 86.62 134 LEU A C 1
ATOM 1043 O O . LEU A 1 134 ? 4.297 8.367 -2.007 1.00 86.62 134 LEU A O 1
ATOM 1047 N N . ARG A 1 135 ? 3.454 8.920 -0.002 1.00 82.31 135 ARG A N 1
ATOM 1048 C CA . ARG A 1 135 ? 2.514 9.924 -0.501 1.00 82.31 135 ARG A CA 1
ATOM 1049 C C . ARG A 1 135 ? 3.222 11.173 -1.037 1.00 82.31 135 ARG A C 1
ATOM 1051 O O . ARG A 1 135 ? 2.842 11.692 -2.093 1.00 82.31 135 ARG A O 1
ATOM 1058 N N . SER A 1 136 ? 4.280 11.629 -0.370 1.00 79.50 136 SER A N 1
ATOM 1059 C CA . SER A 1 136 ? 5.101 12.745 -0.852 1.00 79.50 136 SER A CA 1
ATOM 1060 C C . SER A 1 136 ? 5.813 12.406 -2.169 1.00 79.50 136 SER A C 1
ATOM 1062 O O . SER A 1 136 ? 5.728 13.187 -3.118 1.00 79.50 136 SER A O 1
ATOM 1064 N N . SER A 1 137 ? 6.391 11.205 -2.296 1.00 77.12 137 SER A N 1
ATOM 1065 C CA . SER A 1 137 ? 7.027 10.726 -3.533 1.00 77.12 137 SER A CA 1
ATOM 1066 C C . SER A 1 137 ? 6.030 10.599 -4.686 1.00 77.12 137 SER A C 1
ATOM 1068 O O . SER A 1 137 ? 6.303 11.049 -5.799 1.00 77.12 137 SER A O 1
ATOM 1070 N N . SER A 1 138 ? 4.822 10.095 -4.407 1.00 72.00 138 SER A N 1
ATOM 1071 C CA . SER A 1 138 ? 3.722 10.051 -5.388 1.00 72.00 138 SER A CA 1
ATOM 1072 C C . SER A 1 138 ? 3.369 11.450 -5.913 1.00 72.00 138 SER A C 1
ATOM 1074 O O . SER A 1 138 ? 3.015 11.643 -7.079 1.00 72.00 138 SER A O 1
ATOM 1076 N N . THR A 1 139 ? 3.472 12.457 -5.044 1.00 64.44 139 THR A N 1
ATOM 1077 C CA . THR A 1 139 ? 3.187 13.853 -5.383 1.00 64.44 139 THR A CA 1
ATOM 1078 C C . THR A 1 139 ? 4.329 14.504 -6.162 1.00 64.44 139 THR A C 1
ATOM 1080 O O . THR A 1 139 ? 4.056 15.263 -7.096 1.00 64.44 139 THR A O 1
ATOM 1083 N N . LEU A 1 140 ? 5.586 14.197 -5.832 1.00 61.31 140 LEU A N 1
ATOM 1084 C CA . LEU A 1 140 ? 6.767 14.692 -6.546 1.00 61.31 140 LEU A CA 1
ATOM 1085 C C . LEU A 1 140 ? 6.810 14.187 -7.990 1.00 61.31 140 LEU A C 1
ATOM 1087 O O . LEU A 1 140 ? 6.918 15.010 -8.902 1.00 61.31 140 LEU A O 1
ATOM 1091 N N . ASP A 1 141 ? 6.598 12.886 -8.223 1.00 62.28 141 ASP A N 1
ATOM 1092 C CA . ASP A 1 141 ? 6.516 12.343 -9.589 1.00 62.28 141 ASP A CA 1
ATOM 1093 C C . ASP A 1 141 ? 5.381 13.026 -10.377 1.00 62.28 141 ASP A C 1
ATOM 1095 O O . ASP A 1 141 ? 5.529 13.411 -11.540 1.00 62.28 141 ASP A O 1
ATOM 1099 N N . ARG A 1 142 ? 4.253 13.321 -9.714 1.00 57.94 142 ARG A N 1
ATOM 1100 C CA . ARG A 1 142 ? 3.155 14.091 -10.318 1.00 57.94 142 ARG A CA 1
ATOM 1101 C C . ARG A 1 142 ? 3.566 15.519 -10.689 1.00 57.94 142 ARG A C 1
ATOM 1103 O O . ARG A 1 142 ? 3.147 16.002 -11.745 1.00 57.94 142 ARG A O 1
ATOM 1110 N N . MET A 1 143 ? 4.334 16.217 -9.851 1.00 55.41 143 MET A N 1
ATOM 1111 C CA . MET A 1 143 ? 4.825 17.570 -10.147 1.00 55.41 143 MET A CA 1
ATOM 1112 C C . MET A 1 143 ? 5.826 17.559 -11.307 1.00 55.41 143 MET A C 1
ATOM 1114 O O . MET A 1 143 ? 5.675 18.356 -12.237 1.00 55.41 143 MET A O 1
ATOM 1118 N N . LEU A 1 144 ? 6.772 16.616 -11.314 1.00 54.44 144 LEU A N 1
ATOM 1119 C CA . LEU A 1 144 ? 7.748 16.439 -12.393 1.00 54.44 144 LEU A CA 1
ATOM 1120 C C . LEU A 1 144 ? 7.059 16.114 -13.726 1.00 54.44 144 LEU A C 1
ATOM 1122 O O . LEU A 1 144 ? 7.295 16.794 -14.728 1.00 54.44 144 LEU A O 1
ATOM 1126 N N . ARG A 1 145 ? 6.106 15.171 -13.741 1.00 52.91 145 ARG A N 1
ATOM 1127 C CA . ARG A 1 145 ? 5.319 14.843 -14.945 1.00 52.91 145 ARG A CA 1
ATOM 1128 C C . ARG A 1 145 ? 4.445 16.002 -15.425 1.00 52.91 145 ARG A C 1
ATOM 1130 O O . ARG A 1 145 ? 4.290 16.182 -16.633 1.00 52.91 145 ARG A O 1
ATOM 1137 N N . ARG A 1 146 ? 3.862 16.803 -14.523 1.00 44.72 146 ARG A N 1
ATOM 1138 C CA . ARG A 1 146 ? 3.108 18.021 -14.894 1.00 44.72 146 ARG A CA 1
ATOM 1139 C C . ARG A 1 146 ? 4.015 19.096 -15.490 1.00 44.72 146 ARG A C 1
ATOM 1141 O O . ARG A 1 146 ? 3.597 19.751 -16.442 1.00 44.72 146 ARG A O 1
ATOM 1148 N N . SER A 1 147 ? 5.226 19.254 -14.956 1.00 38.47 147 SER A N 1
ATOM 1149 C CA . SER A 1 147 ? 6.244 20.156 -15.500 1.00 38.47 147 SER A CA 1
ATOM 1150 C C . SER A 1 147 ? 6.648 19.731 -16.916 1.00 38.47 147 SER A C 1
ATOM 1152 O O . SER A 1 147 ? 6.535 20.531 -17.841 1.00 38.47 147 SER A O 1
ATOM 1154 N N . CYS A 1 148 ? 6.948 18.443 -17.130 1.00 39.25 148 CYS A N 1
ATOM 1155 C CA . CYS A 1 148 ? 7.227 17.887 -18.462 1.00 39.25 148 CYS A CA 1
ATOM 1156 C C . CYS A 1 148 ? 6.059 18.046 -19.450 1.00 39.25 148 CYS A C 1
ATOM 1158 O O . CYS A 1 148 ? 6.281 18.360 -20.610 1.00 39.25 148 CYS A O 1
ATOM 1160 N N . ARG A 1 149 ? 4.793 17.887 -19.031 1.00 44.22 149 ARG A N 1
ATOM 1161 C CA . ARG A 1 149 ? 3.648 18.102 -19.944 1.00 44.22 149 ARG A CA 1
ATOM 1162 C C . ARG A 1 149 ? 3.407 19.570 -20.314 1.00 44.22 149 ARG A C 1
ATOM 1164 O O . ARG A 1 149 ? 2.742 19.821 -21.313 1.00 44.22 149 ARG A O 1
ATOM 1171 N N . ARG A 1 150 ? 3.888 20.533 -19.519 1.00 43.47 150 ARG A N 1
ATOM 1172 C CA . ARG A 1 150 ? 3.829 21.971 -19.856 1.00 43.47 150 ARG A CA 1
ATOM 1173 C C . ARG A 1 150 ? 5.069 22.448 -20.604 1.00 43.47 150 ARG A C 1
ATOM 1175 O O . ARG A 1 150 ? 4.968 23.379 -21.394 1.00 43.47 150 ARG A O 1
ATOM 1182 N N . GLY A 1 151 ? 6.211 21.813 -20.373 1.00 43.16 151 GLY A N 1
ATOM 1183 C CA . GLY A 1 151 ? 7.428 22.013 -21.140 1.00 43.16 151 GLY A CA 1
ATOM 1184 C C . GLY A 1 151 ? 7.478 21.040 -22.306 1.00 43.16 151 GLY A C 1
ATOM 1185 O O . GLY A 1 151 ? 8.111 19.995 -22.201 1.00 43.16 151 GLY A O 1
ATOM 1186 N N . GLY A 1 152 ? 6.856 21.396 -23.431 1.00 38.41 152 GLY A N 1
ATOM 1187 C CA . GLY A 1 152 ? 7.265 20.858 -24.727 1.00 38.41 152 GLY A CA 1
ATOM 1188 C C . GLY A 1 152 ? 8.694 21.314 -25.014 1.00 38.41 152 GLY A C 1
ATOM 1189 O O . GLY A 1 152 ? 8.901 22.290 -25.724 1.00 38.41 152 GLY A O 1
ATOM 1190 N N . ILE A 1 153 ? 9.673 20.661 -24.392 1.00 36.31 153 ILE A N 1
ATOM 1191 C CA . ILE A 1 153 ? 11.083 20.855 -24.693 1.00 36.31 153 ILE A CA 1
ATOM 1192 C C . ILE A 1 153 ? 11.385 19.858 -25.805 1.00 36.31 153 ILE A C 1
ATOM 1194 O O . ILE A 1 153 ? 11.540 18.661 -25.562 1.00 36.31 153 ILE A O 1
ATOM 1198 N N . HIS A 1 154 ? 11.387 20.358 -27.040 1.00 31.83 154 HIS A N 1
ATOM 1199 C CA . HIS A 1 154 ? 12.069 19.687 -28.135 1.00 31.83 154 HIS A CA 1
ATOM 1200 C C . HIS A 1 154 ? 13.539 19.572 -27.732 1.00 31.83 154 HIS A C 1
ATOM 1202 O O . HIS A 1 154 ? 14.210 20.584 -27.539 1.00 31.83 154 HIS A O 1
ATOM 1208 N N . VAL A 1 155 ? 14.005 18.342 -27.547 1.00 33.25 155 VAL A N 1
ATOM 1209 C CA . VAL A 1 155 ? 15.433 18.049 -27.499 1.00 33.25 155 VAL A CA 1
ATOM 1210 C C . VAL A 1 155 ? 15.829 17.754 -28.943 1.00 33.25 155 VAL A C 1
ATOM 1212 O O . VAL A 1 155 ? 15.418 16.726 -29.484 1.00 33.25 155 VAL A O 1
ATOM 1215 N N . GLU A 1 156 ? 16.508 18.711 -29.576 1.00 31.25 156 GLU A N 1
ATOM 1216 C CA . GLU A 1 156 ? 17.401 18.444 -30.712 1.00 31.25 156 GLU A CA 1
ATOM 1217 C C . GLU A 1 156 ? 18.756 17.951 -30.194 1.00 31.25 156 GLU A C 1
ATOM 1219 O O . GLU A 1 156 ? 19.195 18.451 -29.129 1.00 31.25 156 GLU A O 1
#

Foldseek 3Di:
DAFFADPPCPQFDWDADPVPLWIATPRRRTTDPLVVVLVVVVVDDPDDDDPPDDPPQKDKDKAFDDPDPPDDHDDLSHATEIEIDMDGNVDDDDDDDDDDDCADVVRDNRQRHWYQYDSSGGTDTGTPVVRVVSSVVSVVVVVVVVVVVVDPDPDD

Radius of gyration: 17.49 Å; chains: 1; bounding box: 41×38×50 Å

Organism: NCBI:txid669026

pLDDT: mean 78.19, std 16.26, range [31.25, 95.75]

Secondary structure (DSSP, 8-state):
-B--S-TT-SS--EEE-TTT--EEETTT-----HHHHHHHHHTS-SSPPPPPPPPTTEEEEEEEPPPPTTSSS--TT--EEEEEEEEETTSPPP-------SS-TT------EEEEETTTTEEEEE-HHHHHHHHHHHHHHHHHHHHHHH------

Sequence (156 aa):
MSRWHKPGCATPDIVVDTSTQTPSCRACGATPDLTSLIREQAHASPFPEPPPDQPRGHFRLAYLSPPPPNGSPPTDDAPVHLTLEVYPLTNCPAYETVSYCWAGEDGDDTRCRPVYVGEYWDVMLHTRNCWEMLRSSSTLDRMLRRSCRRGGIHVE